Protein AF-A0A8X6YWW8-F1 (afdb_monomer_lite)

Structure (mmCIF, N/CA/C/O backbone):
data_AF-A0A8X6YWW8-F1
#
_entry.id   AF-A0A8X6YWW8-F1
#
loop_
_atom_site.group_PDB
_atom_site.id
_atom_site.type_symbol
_atom_site.label_atom_id
_atom_site.label_alt_id
_atom_site.label_comp_id
_atom_site.label_asym_id
_atom_site.label_entity_id
_atom_site.label_seq_id
_atom_site.pdbx_PDB_ins_code
_atom_site.Cartn_x
_atom_site.Cartn_y
_atom_site.Cartn_z
_atom_site.occupancy
_atom_site.B_iso_or_equiv
_atom_site.auth_seq_id
_atom_site.auth_comp_id
_atom_site.auth_asym_id
_atom_site.auth_atom_id
_atom_site.pdbx_PDB_model_num
ATOM 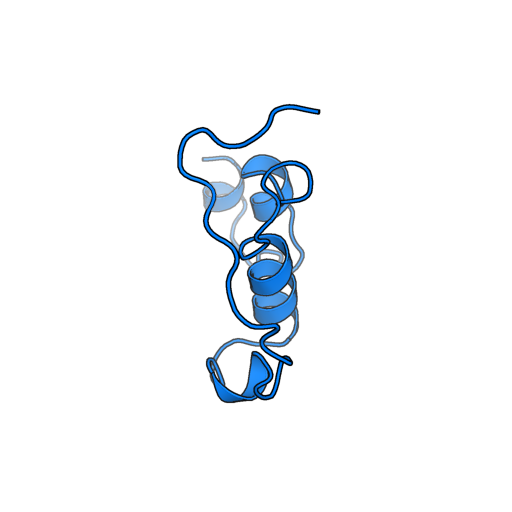1 N N . MET A 1 1 ? 16.245 9.380 -17.397 1.00 45.06 1 MET A N 1
ATOM 2 C CA . MET A 1 1 ? 15.663 8.033 -17.214 1.00 45.06 1 MET A CA 1
ATOM 3 C C . MET A 1 1 ? 16.775 7.103 -16.781 1.00 45.06 1 MET A C 1
ATOM 5 O O . MET A 1 1 ? 17.695 6.884 -17.556 1.00 45.06 1 MET A O 1
ATOM 9 N N . THR A 1 2 ? 16.745 6.620 -15.546 1.00 54.91 2 THR A N 1
ATOM 10 C CA . THR A 1 2 ? 17.680 5.598 -15.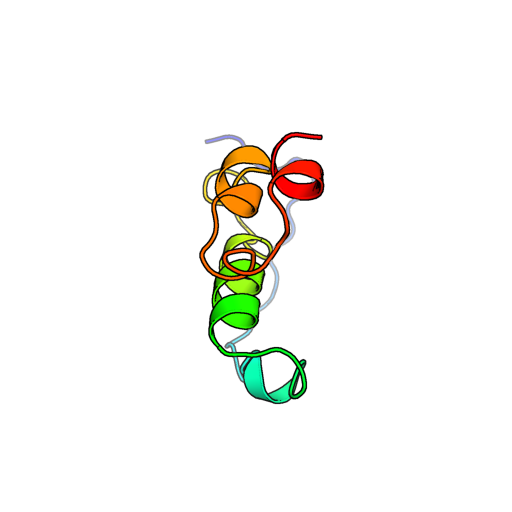066 1.00 54.91 2 THR A CA 1
ATOM 11 C C . THR A 1 2 ? 17.238 4.245 -15.620 1.00 54.91 2 THR A C 1
ATOM 13 O O . THR A 1 2 ? 16.188 3.729 -15.249 1.00 54.91 2 THR A O 1
ATOM 16 N N . GLN A 1 3 ? 17.996 3.701 -16.572 1.00 75.69 3 GLN A N 1
ATOM 17 C CA . GLN A 1 3 ? 17.814 2.323 -17.026 1.00 75.69 3 GLN A CA 1
ATOM 18 C C . GLN A 1 3 ? 18.276 1.391 -15.897 1.00 75.69 3 GLN A C 1
ATOM 20 O O . GLN A 1 3 ? 19.330 1.622 -15.303 1.00 75.69 3 GLN A O 1
ATOM 25 N N . LEU A 1 4 ? 17.467 0.387 -15.550 1.00 86.44 4 LEU A N 1
ATOM 26 C CA . LEU A 1 4 ? 17.833 -0.592 -14.524 1.00 86.44 4 LEU A CA 1
ATOM 27 C C . LEU A 1 4 ? 18.947 -1.496 -15.091 1.00 86.44 4 LEU A C 1
ATOM 29 O O . LEU A 1 4 ? 18.723 -2.067 -16.159 1.00 86.44 4 LEU A O 1
ATOM 33 N N . PRO A 1 5 ? 20.103 -1.650 -14.412 1.00 90.94 5 PRO A N 1
ATOM 34 C CA . PRO A 1 5 ? 21.276 -2.343 -14.965 1.00 90.94 5 PRO A CA 1
ATOM 35 C C . PRO A 1 5 ? 20.997 -3.758 -15.488 1.00 90.94 5 PRO A C 1
ATOM 37 O O . PRO A 1 5 ? 21.526 -4.152 -16.518 1.00 90.94 5 PRO A O 1
ATOM 40 N N . GLU A 1 6 ? 20.100 -4.484 -14.818 1.00 93.50 6 GLU A N 1
ATOM 41 C CA . GLU A 1 6 ? 19.752 -5.878 -15.122 1.00 93.50 6 GLU A CA 1
ATOM 42 C C . GLU A 1 6 ? 18.348 -6.022 -15.736 1.00 93.50 6 GLU A C 1
ATOM 44 O O . GLU A 1 6 ? 17.696 -7.061 -15.594 1.00 93.50 6 GLU A O 1
ATOM 49 N N . TYR A 1 7 ? 17.821 -4.969 -16.374 1.00 91.75 7 TYR A N 1
ATOM 50 C CA . TYR A 1 7 ? 16.492 -5.031 -16.978 1.00 91.75 7 TYR A CA 1
ATOM 51 C C . TYR A 1 7 ? 16.424 -6.115 -18.057 1.00 91.75 7 TYR A C 1
ATOM 53 O O . TYR A 1 7 ? 17.193 -6.121 -19.018 1.00 91.75 7 TYR A O 1
ATOM 61 N N . LYS A 1 8 ? 15.433 -6.997 -17.930 1.00 92.94 8 LYS A N 1
ATOM 62 C CA . LYS A 1 8 ? 15.054 -7.962 -18.961 1.00 92.94 8 LYS A CA 1
ATOM 63 C C . LYS A 1 8 ? 13.586 -7.737 -19.309 1.00 92.94 8 LYS A C 1
ATOM 65 O O . LYS A 1 8 ? 12.788 -7.533 -18.392 1.00 92.94 8 LYS A O 1
ATOM 70 N N . PRO A 1 9 ? 13.207 -7.761 -20.595 1.00 92.06 9 PRO A N 1
ATOM 71 C CA . PRO A 1 9 ? 11.807 -7.678 -20.973 1.00 92.06 9 PRO A CA 1
ATOM 72 C C . PRO A 1 9 ? 11.065 -8.914 -20.454 1.00 92.06 9 PRO A C 1
ATOM 74 O O . PRO A 1 9 ? 11.507 -10.046 -20.648 1.00 92.06 9 PRO A O 1
ATOM 77 N N . PHE A 1 10 ? 9.932 -8.685 -19.799 1.00 90.88 10 PHE A N 1
ATOM 78 C CA . PHE A 1 10 ? 8.996 -9.730 -19.391 1.00 90.88 10 PHE A CA 1
ATOM 79 C C . PHE A 1 10 ? 7.748 -9.676 -20.281 1.00 90.88 10 PHE A C 1
ATOM 81 O O . PHE A 1 10 ? 7.431 -8.609 -20.818 1.00 90.88 10 PHE A O 1
ATOM 88 N N . PRO A 1 11 ? 7.011 -10.791 -20.426 1.00 94.62 11 PRO A N 1
ATOM 89 C CA . PRO A 1 11 ? 5.678 -10.766 -21.011 1.00 94.62 11 PRO A CA 1
ATOM 90 C C . PRO A 1 11 ? 4.767 -9.756 -20.303 1.00 94.62 11 PRO A C 1
ATOM 92 O O . PRO A 1 11 ? 4.901 -9.501 -19.104 1.00 94.62 11 PRO A O 1
ATOM 95 N N . LEU A 1 12 ? 3.799 -9.210 -21.037 1.00 92.25 12 LEU A N 1
ATOM 96 C CA . LEU A 1 12 ? 2.737 -8.404 -20.444 1.00 92.25 12 LEU A CA 1
ATOM 97 C C . LEU A 1 12 ? 1.771 -9.323 -19.689 1.00 92.25 12 LEU A C 1
ATOM 99 O O . LEU A 1 12 ? 0.997 -10.064 -20.292 1.00 92.25 12 LEU A O 1
ATOM 103 N N . TYR A 1 13 ? 1.822 -9.270 -18.360 1.00 91.00 13 TYR A N 1
ATOM 104 C CA . TYR A 1 13 ? 0.887 -9.982 -17.498 1.00 91.00 13 TYR A CA 1
ATOM 105 C C . TYR A 1 13 ? -0.345 -9.113 -17.249 1.00 91.00 13 TYR A C 1
ATOM 107 O O . TYR A 1 13 ? -0.263 -8.070 -16.597 1.00 91.00 13 TYR A O 1
ATOM 115 N N . HIS A 1 14 ? -1.500 -9.541 -17.752 1.00 89.56 14 HIS A N 1
ATOM 116 C CA . HIS A 1 14 ? -2.761 -8.888 -17.422 1.00 89.56 14 HIS A CA 1
ATOM 117 C C . HIS A 1 14 ? -3.163 -9.227 -15.978 1.00 89.56 14 HIS A C 1
ATOM 119 O O . HIS A 1 14 ? -3.091 -10.397 -15.597 1.00 89.56 14 HIS A O 1
ATOM 125 N N . PRO A 1 15 ? -3.606 -8.250 -15.164 1.00 85.19 15 PRO A N 1
ATOM 126 C CA . PRO A 1 15 ? -4.129 -8.540 -13.836 1.00 85.19 15 PRO A CA 1
ATOM 127 C C . PRO A 1 15 ? -5.419 -9.358 -13.962 1.00 85.19 15 PRO A C 1
ATOM 129 O O . PRO A 1 15 ? -6.457 -8.835 -14.357 1.00 85.19 15 PRO A O 1
ATOM 132 N N . THR A 1 16 ? -5.355 -10.651 -13.652 1.00 89.31 16 THR A N 1
ATOM 133 C CA . THR A 1 16 ? -6.514 -11.561 -13.705 1.00 89.31 16 THR A CA 1
ATOM 134 C C . THR A 1 16 ? -7.151 -11.793 -12.339 1.00 89.31 16 THR A C 1
ATOM 136 O O . THR A 1 16 ? -8.299 -12.227 -12.262 1.00 89.31 16 THR A O 1
ATOM 139 N N . THR A 1 17 ? -6.431 -11.473 -11.262 1.00 92.50 17 THR A N 1
ATOM 140 C CA . THR A 1 17 ? -6.857 -11.730 -9.885 1.00 92.50 17 THR A CA 1
ATOM 141 C C . THR A 1 17 ? -6.894 -10.432 -9.092 1.00 92.50 17 THR A C 1
ATOM 143 O O . THR A 1 17 ? -5.919 -9.683 -9.040 1.00 92.50 17 THR A O 1
ATOM 146 N N . SER A 1 18 ? -8.019 -10.177 -8.433 1.00 93.75 18 SER A N 1
ATOM 147 C CA . SER A 1 18 ? -8.173 -9.046 -7.519 1.00 93.75 18 SER A CA 1
ATOM 148 C C . SER A 1 18 ? -7.589 -9.352 -6.137 1.00 93.75 18 SER A C 1
ATOM 150 O O . SER A 1 18 ? -7.587 -10.498 -5.680 1.00 93.75 18 SER A O 1
ATOM 152 N N . PHE A 1 19 ? -7.194 -8.317 -5.390 1.00 95.81 19 PHE A N 1
ATOM 153 C CA . PHE A 1 19 ? -6.788 -8.491 -3.990 1.00 95.81 19 PHE A CA 1
ATOM 154 C C . PHE A 1 19 ? -7.893 -9.097 -3.117 1.00 95.81 19 PHE A C 1
ATOM 156 O O . PHE A 1 19 ? -7.589 -9.778 -2.146 1.00 95.81 19 PHE A O 1
ATOM 163 N N . ALA A 1 20 ? -9.171 -8.909 -3.455 1.00 96.75 20 ALA A N 1
ATOM 164 C CA . ALA A 1 20 ? -10.265 -9.541 -2.718 1.00 96.75 20 ALA A CA 1
ATOM 165 C C . ALA A 1 20 ? -10.212 -11.077 -2.795 1.00 96.75 20 ALA A C 1
ATOM 167 O O . ALA A 1 20 ? -10.574 -11.743 -1.830 1.00 96.75 20 ALA A O 1
ATOM 168 N N . GLN A 1 21 ? -9.726 -11.632 -3.908 1.00 96.44 21 GLN A N 1
ATOM 169 C CA . GLN A 1 21 ? -9.569 -13.077 -4.084 1.00 96.44 21 GLN A CA 1
ATOM 170 C C . GLN A 1 21 ? -8.303 -13.605 -3.400 1.00 96.44 21 GLN A C 1
ATOM 172 O O . GLN A 1 21 ? -8.330 -14.688 -2.826 1.00 96.44 21 GLN A O 1
ATOM 177 N N . VAL A 1 22 ? -7.205 -12.841 -3.432 1.00 96.94 22 VAL A N 1
ATOM 178 C CA . VAL A 1 22 ? -5.919 -13.255 -2.840 1.00 96.94 22 VAL A CA 1
ATOM 179 C C . VAL A 1 22 ? -5.921 -13.126 -1.314 1.00 96.94 22 VAL A C 1
ATOM 181 O O . VAL A 1 22 ? -5.392 -13.987 -0.617 1.00 96.94 22 VAL A O 1
ATOM 184 N N . VAL A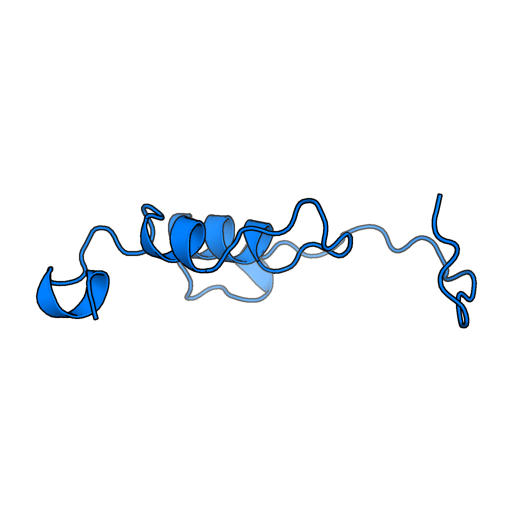 1 23 ? -6.524 -12.060 -0.778 1.00 97.06 23 VAL A N 1
ATOM 185 C CA . VAL A 1 23 ? -6.576 -11.764 0.663 1.00 97.06 23 VAL A CA 1
ATOM 186 C C . VAL A 1 23 ? -8.023 -11.554 1.136 1.00 97.06 23 VAL A C 1
ATOM 188 O O . VAL A 1 23 ? -8.409 -10.451 1.532 1.00 97.06 23 VAL A O 1
ATOM 191 N N . PRO A 1 24 ? -8.858 -12.611 1.145 1.00 97.38 24 PRO A N 1
ATOM 192 C CA . PRO A 1 24 ? -10.298 -12.485 1.392 1.00 97.38 24 PRO A CA 1
ATOM 193 C C . PRO A 1 24 ? -10.645 -11.986 2.801 1.00 97.38 24 PRO A C 1
ATOM 195 O O . PRO A 1 24 ? -11.679 -11.353 2.998 1.00 97.38 24 PRO A O 1
ATOM 198 N N . LYS A 1 25 ? -9.769 -12.233 3.783 1.00 98.06 25 LYS A N 1
ATOM 199 C CA . LYS A 1 25 ? -9.955 -11.801 5.178 1.00 98.06 25 LYS A CA 1
ATOM 200 C C . LYS A 1 25 ? -9.583 -10.334 5.417 1.00 98.06 25 LYS A C 1
ATOM 202 O O . LYS A 1 25 ? -9.925 -9.787 6.460 1.00 98.06 25 LYS A O 1
ATOM 207 N N . LEU A 1 26 ? -8.876 -9.700 4.480 1.00 98.00 26 LEU A N 1
ATOM 208 C CA . LEU A 1 26 ? -8.480 -8.301 4.596 1.00 98.00 26 LEU A CA 1
ATOM 209 C C . LEU A 1 26 ? -9.624 -7.418 4.110 1.00 98.00 26 LEU A C 1
ATOM 211 O O . LEU A 1 26 ? -10.109 -7.617 3.003 1.00 98.00 26 LEU A O 1
ATOM 215 N N . ASN A 1 27 ? -10.058 -6.444 4.906 1.00 97.62 27 ASN A N 1
ATOM 216 C CA . ASN A 1 27 ? -11.162 -5.559 4.527 1.00 97.62 27 ASN A CA 1
ATOM 217 C C . ASN A 1 27 ? -10.804 -4.634 3.338 1.00 97.62 27 ASN A C 1
ATOM 219 O O . ASN A 1 27 ? -9.667 -4.593 2.866 1.00 97.62 27 ASN A O 1
ATOM 223 N N . SER A 1 28 ? -11.784 -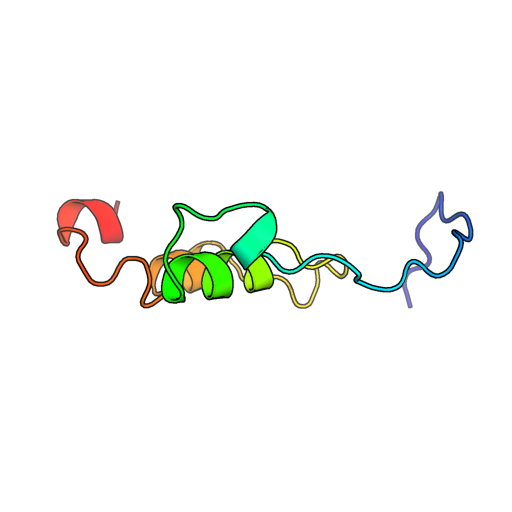3.874 2.837 1.00 97.81 28 SER A N 1
ATOM 224 C CA . SER A 1 28 ? -11.591 -2.966 1.694 1.00 97.81 28 SER A CA 1
ATOM 225 C C . SER A 1 28 ? -10.491 -1.926 1.927 1.00 97.81 28 SER A C 1
ATOM 227 O O . SER A 1 28 ? -9.660 -1.734 1.044 1.00 97.81 28 SER A O 1
ATOM 229 N N . LYS A 1 29 ? -10.436 -1.312 3.116 1.00 98.12 29 LYS A N 1
ATOM 230 C CA . LYS A 1 29 ? -9.406 -0.322 3.477 1.00 98.12 29 LYS A CA 1
ATOM 231 C C . LYS A 1 29 ? -8.004 -0.935 3.512 1.00 98.12 29 LYS A C 1
ATOM 233 O O . LYS A 1 29 ? -7.045 -0.300 3.095 1.00 98.12 29 LYS A O 1
ATOM 238 N N . GLY A 1 30 ? -7.885 -2.166 4.000 1.00 97.94 30 GLY A N 1
ATOM 239 C CA . GLY A 1 30 ? -6.617 -2.885 4.044 1.00 97.94 30 GLY A CA 1
ATOM 240 C C . GLY A 1 30 ? -6.136 -3.263 2.652 1.00 97.94 30 GLY A C 1
ATOM 241 O O . GLY A 1 30 ? -4.956 -3.120 2.354 1.00 97.94 30 GLY A O 1
ATOM 242 N N . ARG A 1 31 ? -7.047 -3.682 1.767 1.00 98.31 31 ARG A N 1
ATOM 243 C CA . ARG A 1 31 ? -6.714 -3.953 0.362 1.00 98.31 31 ARG A CA 1
ATOM 244 C C . ARG A 1 31 ? -6.315 -2.687 -0.400 1.00 98.31 31 ARG A C 1
ATOM 246 O O . ARG A 1 31 ? -5.394 -2.760 -1.202 1.00 98.31 31 ARG A O 1
ATOM 253 N N . ASP A 1 32 ? -6.951 -1.549 -0.118 1.00 98.06 32 ASP A N 1
ATOM 254 C CA . ASP A 1 32 ? -6.549 -0.249 -0.677 1.00 98.06 32 ASP A CA 1
ATOM 255 C C . ASP A 1 32 ? -5.122 0.133 -0.248 1.00 98.06 32 ASP A C 1
ATOM 257 O O . ASP A 1 32 ? -4.279 0.439 -1.091 1.00 98.06 32 ASP A O 1
ATOM 261 N N . LEU A 1 33 ? -4.806 0.004 1.047 1.00 98.31 33 LEU A N 1
ATOM 262 C CA . LEU A 1 33 ? -3.442 0.214 1.541 1.00 98.31 33 LEU A CA 1
ATOM 263 C C . LEU A 1 33 ? -2.445 -0.752 0.887 1.00 98.31 33 LEU A C 1
ATOM 265 O O . LEU A 1 33 ? -1.377 -0.341 0.439 1.00 98.31 33 LEU A O 1
ATOM 269 N N . LEU A 1 34 ? -2.800 -2.035 0.797 1.00 98.00 34 LEU A N 1
ATOM 270 C CA . LEU A 1 34 ? -1.957 -3.062 0.188 1.00 98.00 34 LEU A CA 1
ATOM 271 C C . LEU A 1 34 ? -1.638 -2.742 -1.279 1.00 98.00 34 LEU A C 1
ATOM 273 O O . LEU A 1 34 ? -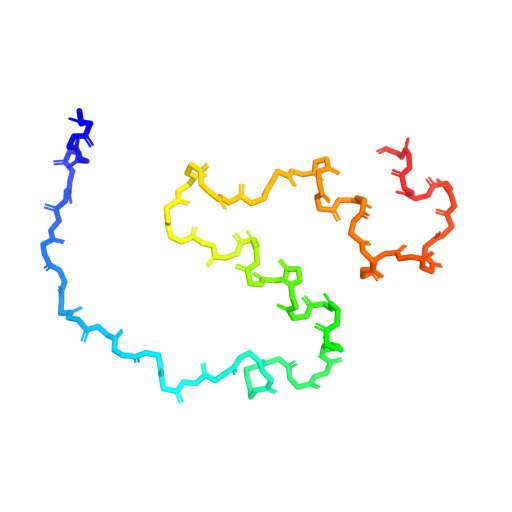0.499 -2.910 -1.707 1.00 98.00 34 LEU A O 1
ATOM 277 N N . GLN A 1 35 ? -2.612 -2.228 -2.034 1.00 96.50 35 GLN A N 1
ATOM 278 C CA . GLN A 1 35 ? -2.414 -1.808 -3.419 1.00 96.50 35 GLN A CA 1
ATOM 279 C C . GLN A 1 35 ? -1.438 -0.626 -3.537 1.00 96.50 35 GLN A C 1
ATOM 281 O O . GLN A 1 35 ? -0.649 -0.591 -4.478 1.00 96.50 35 GLN A O 1
ATOM 286 N N . LYS A 1 36 ? -1.440 0.305 -2.573 1.00 97.56 36 LYS A N 1
ATOM 287 C CA . LYS A 1 36 ? -0.495 1.438 -2.518 1.00 97.56 36 LYS A CA 1
ATOM 288 C C . LYS A 1 36 ? 0.923 1.023 -2.106 1.00 97.56 36 LYS A C 1
ATOM 290 O O . LYS A 1 36 ? 1.896 1.665 -2.501 1.00 97.56 36 LYS A O 1
ATOM 295 N N . LEU A 1 37 ? 1.050 -0.061 -1.339 1.00 97.88 37 LEU A N 1
ATOM 296 C CA . LEU A 1 37 ? 2.335 -0.631 -0.918 1.00 97.88 37 LEU A CA 1
ATOM 297 C C . LEU A 1 37 ? 2.963 -1.530 -1.994 1.00 97.88 37 LEU A C 1
ATOM 299 O O . LEU A 1 37 ? 4.177 -1.511 -2.187 1.00 97.88 37 LEU A O 1
ATOM 303 N N . LEU A 1 38 ? 2.161 -2.310 -2.723 1.00 96.69 38 LEU A N 1
ATOM 304 C CA . LEU A 1 38 ? 2.634 -3.273 -3.726 1.00 96.69 38 LEU A CA 1
ATOM 305 C C . LEU A 1 38 ? 2.699 -2.681 -5.141 1.00 96.69 38 LEU A C 1
ATOM 307 O O . LEU A 1 38 ? 2.239 -3.288 -6.108 1.00 96.69 38 LEU A O 1
ATOM 311 N N . VAL A 1 39 ? 3.303 -1.499 -5.277 1.00 95.50 39 VAL A N 1
ATOM 312 C CA . VAL A 1 39 ? 3.491 -0.846 -6.580 1.00 95.50 39 VAL A CA 1
ATOM 313 C C . VAL A 1 39 ? 4.874 -1.153 -7.154 1.00 95.50 39 VAL A C 1
ATOM 315 O O . VAL A 1 39 ? 5.898 -0.936 -6.498 1.00 95.50 39 VAL A O 1
ATOM 318 N N . CYS A 1 40 ? 4.917 -1.642 -8.399 1.00 93.06 40 CYS A N 1
ATOM 319 C CA . CYS A 1 40 ? 6.163 -2.013 -9.078 1.00 93.06 40 CYS A CA 1
ATOM 320 C C . CYS A 1 40 ? 7.114 -0.825 -9.259 1.00 93.06 40 CYS A C 1
ATOM 322 O O . CYS A 1 40 ? 8.310 -0.966 -9.021 1.00 93.06 40 CYS A O 1
ATOM 324 N N . ASN A 1 41 ? 6.589 0.342 -9.645 1.00 92.88 41 ASN A N 1
ATOM 325 C CA . ASN A 1 41 ? 7.383 1.562 -9.725 1.00 92.88 41 ASN A CA 1
ATOM 326 C C . ASN A 1 41 ? 7.604 2.126 -8.306 1.00 92.88 41 ASN A C 1
ATOM 328 O O . ASN A 1 41 ? 6.637 2.568 -7.681 1.00 92.88 41 ASN A O 1
ATOM 332 N N . PRO A 1 42 ? 8.847 2.142 -7.791 1.00 93.12 42 PRO A N 1
ATOM 333 C CA . PRO 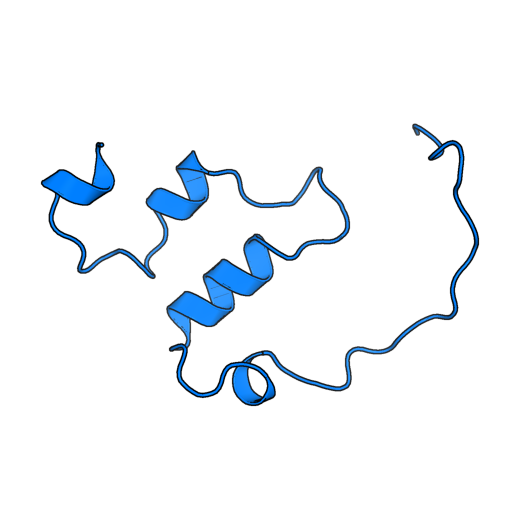A 1 42 ? 9.123 2.587 -6.428 1.00 93.12 42 PRO A CA 1
ATOM 334 C C . PRO A 1 42 ? 8.814 4.073 -6.205 1.00 93.12 42 PRO A C 1
ATOM 336 O O . PRO A 1 42 ? 8.480 4.445 -5.089 1.00 93.12 42 PRO A O 1
ATOM 339 N N . ALA A 1 43 ? 8.870 4.913 -7.245 1.00 94.12 43 ALA A N 1
ATOM 340 C CA . ALA A 1 43 ? 8.656 6.357 -7.120 1.00 94.12 43 ALA A CA 1
ATOM 341 C C . ALA A 1 43 ? 7.210 6.750 -6.770 1.00 94.12 43 ALA A C 1
ATOM 343 O O . ALA A 1 43 ? 6.972 7.870 -6.335 1.00 94.12 43 ALA A O 1
ATOM 344 N N . ILE A 1 44 ? 6.249 5.849 -6.987 1.00 95.44 44 ILE A N 1
ATOM 345 C CA . ILE A 1 44 ? 4.819 6.072 -6.714 1.00 95.44 44 ILE A CA 1
ATOM 346 C C . ILE A 1 44 ? 4.290 5.138 -5.617 1.00 95.44 44 ILE A C 1
ATOM 348 O O . ILE A 1 44 ? 3.082 5.019 -5.426 1.00 95.44 44 ILE A O 1
ATOM 352 N N . ARG A 1 45 ? 5.188 4.414 -4.942 1.00 97.31 45 ARG A N 1
ATOM 353 C CA . ARG A 1 45 ? 4.841 3.547 -3.820 1.00 97.31 45 ARG A CA 1
ATOM 354 C C . ARG A 1 45 ? 4.674 4.407 -2.572 1.00 97.31 45 ARG A C 1
ATOM 356 O O . ARG A 1 45 ? 5.527 5.246 -2.300 1.00 97.31 45 ARG A O 1
ATOM 363 N N . THR A 1 46 ? 3.609 4.167 -1.814 1.00 97.75 46 THR A N 1
ATOM 364 C CA . THR A 1 46 ? 3.349 4.880 -0.555 1.00 97.75 46 THR A CA 1
ATOM 365 C C . THR A 1 46 ? 4.515 4.724 0.425 1.00 97.75 46 THR A C 1
ATOM 367 O O . THR A 1 46 ? 5.081 3.633 0.556 1.00 97.75 46 THR A O 1
ATOM 370 N N . SER A 1 47 ? 4.860 5.814 1.116 1.00 97.75 47 SER A N 1
ATOM 371 C CA . SER A 1 47 ? 5.881 5.810 2.168 1.00 97.75 47 SER A CA 1
ATOM 372 C C . SER A 1 47 ? 5.368 5.166 3.463 1.00 97.75 47 SER A C 1
ATOM 374 O O . SER A 1 47 ? 4.167 4.953 3.641 1.00 97.75 47 SER A O 1
ATOM 376 N N . ALA A 1 48 ? 6.274 4.861 4.396 1.00 96.12 48 ALA A N 1
ATOM 377 C CA . ALA A 1 48 ? 5.883 4.347 5.709 1.00 96.12 48 ALA A CA 1
ATOM 378 C C . ALA A 1 48 ? 5.016 5.358 6.482 1.00 96.12 48 ALA A C 1
ATOM 380 O O . ALA A 1 48 ? 3.971 4.986 7.016 1.00 96.12 48 ALA A O 1
ATOM 381 N N . ASP A 1 49 ? 5.401 6.636 6.468 1.00 95.06 49 ASP A N 1
ATOM 382 C CA . ASP A 1 49 ? 4.672 7.703 7.160 1.00 95.06 49 ASP A CA 1
ATOM 383 C C . ASP A 1 49 ? 3.251 7.858 6.604 1.00 95.06 49 ASP A C 1
ATOM 385 O O . ASP A 1 49 ? 2.278 7.889 7.357 1.00 95.06 49 ASP A O 1
ATOM 389 N N . GLU A 1 50 ? 3.103 7.871 5.277 1.00 96.31 50 GLU A N 1
ATOM 390 C CA . GLU A 1 50 ? 1.795 7.927 4.615 1.00 96.31 50 GLU A CA 1
ATOM 391 C C . GLU A 1 50 ? 0.945 6.683 4.908 1.00 96.31 50 GLU A C 1
ATOM 393 O O . GLU A 1 50 ? -0.265 6.791 5.127 1.00 96.31 50 GLU A O 1
ATOM 398 N N . ALA A 1 51 ? 1.561 5.496 4.941 1.00 96.94 51 ALA A N 1
ATOM 399 C CA . ALA A 1 51 ? 0.873 4.249 5.257 1.00 96.94 51 ALA A CA 1
ATOM 400 C C . ALA A 1 51 ? 0.300 4.260 6.679 1.00 96.94 51 ALA A C 1
ATOM 402 O O . ALA A 1 51 ? -0.836 3.828 6.878 1.00 96.94 51 ALA A O 1
ATOM 403 N N . MET A 1 52 ? 1.046 4.781 7.655 1.00 95.12 52 MET A N 1
ATOM 404 C CA . MET A 1 52 ? 0.598 4.864 9.050 1.00 95.12 52 MET A CA 1
ATOM 405 C C . MET A 1 52 ? -0.583 5.823 9.238 1.00 95.12 52 MET A C 1
ATOM 407 O O . MET A 1 52 ? -1.422 5.600 10.111 1.00 95.12 52 MET A O 1
ATOM 411 N N . GLN A 1 53 ? -0.714 6.836 8.376 1.00 94.81 53 GLN A N 1
ATOM 412 C CA . GLN A 1 53 ? -1.872 7.739 8.356 1.00 94.81 53 GLN A CA 1
ATOM 413 C C . GLN A 1 53 ? -3.089 7.166 7.606 1.00 94.81 53 GLN A C 1
ATOM 415 O O . GLN A 1 53 ? -4.146 7.798 7.543 1.00 94.81 53 GLN A O 1
ATOM 420 N N . HIS A 1 54 ? -2.984 5.967 7.028 1.00 97.38 54 HIS A N 1
ATOM 421 C CA . HIS A 1 54 ? -4.055 5.381 6.235 1.00 97.38 54 HIS A CA 1
ATOM 422 C C . HIS A 1 54 ? -5.293 5.022 7.070 1.00 97.38 54 HIS A C 1
ATOM 424 O O . HIS A 1 54 ? -5.199 4.491 8.177 1.00 97.38 54 HIS A O 1
ATOM 430 N N . LEU A 1 55 ? -6.486 5.170 6.476 1.00 97.06 55 LEU A N 1
ATOM 431 C CA . LEU A 1 55 ? -7.774 4.822 7.100 1.00 97.06 55 LEU A CA 1
ATOM 432 C C . LEU A 1 55 ? -7.880 3.360 7.555 1.00 97.06 55 LEU A C 1
ATOM 434 O O . LEU A 1 55 ? -8.781 3.032 8.326 1.00 97.06 55 LEU A O 1
ATOM 438 N N . TYR A 1 56 ? -7.010 2.479 7.060 1.00 97.44 56 TYR A N 1
ATOM 439 C CA . TYR A 1 56 ? -6.940 1.093 7.520 1.00 97.44 56 TYR A CA 1
ATOM 440 C C . TYR A 1 56 ? -6.585 1.003 9.007 1.00 97.44 56 TYR A C 1
ATOM 442 O O . TYR A 1 56 ? -7.122 0.145 9.691 1.00 97.44 56 TYR A O 1
ATOM 450 N N . PHE A 1 57 ? -5.762 1.925 9.504 1.00 96.06 57 PHE A N 1
ATOM 451 C CA . PHE A 1 57 ? -5.340 1.982 10.899 1.00 96.06 57 PHE A CA 1
ATOM 452 C C . PHE A 1 57 ? -6.197 2.932 11.742 1.00 96.06 57 PHE A C 1
ATOM 454 O O . PHE A 1 57 ? -5.806 3.297 12.848 1.00 96.06 57 PHE A O 1
ATOM 461 N N . SER A 1 58 ? -7.353 3.396 11.248 1.00 93.81 58 SER A N 1
ATOM 462 C CA . SER A 1 58 ? -8.150 4.425 11.935 1.00 93.81 58 SER A CA 1
ATOM 463 C C . SER A 1 58 ? -8.548 4.034 13.364 1.00 93.81 58 SER A C 1
ATOM 465 O O . SER A 1 58 ? -8.626 4.908 14.220 1.00 93.81 58 SER A O 1
ATOM 467 N N . ASP A 1 59 ? -8.724 2.741 13.616 1.00 94.12 59 ASP A N 1
ATOM 468 C CA . ASP A 1 59 ? -9.120 2.113 14.878 1.00 94.12 59 ASP A CA 1
ATOM 469 C C . ASP A 1 59 ? -7.951 1.761 15.816 1.00 94.12 59 ASP A C 1
ATOM 471 O O . ASP A 1 59 ? -8.188 1.336 16.947 1.00 94.12 59 ASP A O 1
ATOM 475 N N . LEU A 1 60 ? -6.695 1.962 15.397 1.00 93.06 60 LEU A N 1
ATOM 476 C CA . LEU A 1 60 ? -5.552 1.733 16.279 1.00 93.06 60 LEU A CA 1
ATOM 477 C C . LEU A 1 60 ? -5.477 2.784 17.403 1.00 93.06 60 LEU A C 1
ATOM 479 O O . LEU A 1 60 ? -5.682 3.979 17.142 1.00 93.06 60 LEU A O 1
ATOM 483 N N . PRO A 1 61 ? -5.093 2.379 18.630 1.00 92.44 61 PRO A N 1
ATOM 484 C CA . PRO A 1 61 ? -4.807 3.308 19.717 1.00 92.44 61 PRO A CA 1
ATOM 485 C C . PRO A 1 61 ? -3.696 4.308 19.347 1.00 92.44 61 PRO A C 1
ATOM 487 O O . PRO A 1 61 ? -2.734 3.922 18.675 1.00 92.44 61 PRO A O 1
ATOM 490 N N . PRO A 1 62 ? -3.744 5.562 19.842 1.00 84.69 62 PRO A N 1
ATOM 491 C CA . PRO A 1 62 ? -2.713 6.568 19.563 1.00 84.69 62 PRO A CA 1
ATOM 492 C C . PRO A 1 62 ? -1.291 6.125 19.928 1.00 84.69 62 PRO A C 1
ATOM 494 O O . PRO A 1 62 ? -0.344 6.470 19.229 1.00 84.69 62 PRO A O 1
ATOM 497 N N . ALA A 1 63 ? -1.150 5.307 20.976 1.00 86.44 63 ALA A N 1
ATOM 498 C CA . ALA A 1 63 ? 0.135 4.764 21.415 1.00 86.44 63 ALA A CA 1
ATOM 499 C C . ALA A 1 63 ? 0.837 3.893 20.355 1.00 86.44 63 ALA A C 1
ATOM 501 O O . ALA A 1 63 ? 2.051 3.762 20.400 1.00 86.44 63 ALA A O 1
ATOM 502 N N . ILE A 1 64 ? 0.090 3.310 19.409 1.00 84.00 64 ILE A N 1
ATOM 503 C CA . ILE A 1 64 ? 0.644 2.485 18.323 1.00 84.00 64 ILE A CA 1
ATOM 504 C C . ILE A 1 64 ? 0.890 3.317 17.056 1.00 84.00 64 ILE A C 1
ATOM 506 O O . ILE A 1 64 ? 1.757 2.982 16.259 1.00 84.00 64 ILE A O 1
ATOM 510 N N . LYS A 1 65 ? 0.153 4.416 16.856 1.00 75.00 65 LYS A N 1
ATOM 511 C CA . LYS A 1 65 ? 0.288 5.263 15.657 1.00 75.00 65 LYS A CA 1
ATOM 512 C C . LYS A 1 65 ? 1.514 6.175 15.671 1.00 75.00 65 LYS A C 1
ATOM 514 O O . LYS A 1 65 ? 1.984 6.537 14.601 1.00 75.00 65 LYS A O 1
ATOM 519 N N . ASN A 1 66 ? 1.986 6.554 16.858 1.00 67.44 66 ASN A N 1
ATOM 520 C CA . ASN A 1 66 ? 3.057 7.541 17.046 1.00 67.44 66 ASN A CA 1
ATOM 521 C C . ASN A 1 66 ? 4.364 6.922 17.579 1.00 67.44 66 ASN A C 1
ATOM 523 O O . ASN A 1 66 ? 5.204 7.657 18.098 1.00 67.44 66 ASN A O 1
ATOM 527 N N . GLY A 1 67 ? 4.467 5.589 17.560 1.00 57.56 67 GLY A N 1
ATOM 528 C CA . GLY A 1 67 ? 5.633 4.841 18.040 1.00 57.56 67 GLY A CA 1
ATOM 529 C C . GLY A 1 67 ? 6.751 4.751 17.015 1.00 57.56 67 GLY A C 1
ATOM 530 O O . GLY A 1 67 ? 6.442 4.818 15.805 1.00 57.56 67 GLY A O 1
#

Sequence (67 aa):
MTQLPEYKPFPLYHPTTSFAQVVPKLNSKGRDLLQKLLVCNPAIRTSADEAMQHLYFSDLPPAIKNG

pLDDT: mean 91.63, std 10.29, range [45.06, 98.31]

Organism: NCBI:txid2747483

Radius of gyration: 15.79 Å; chains: 1; bounding box: 33×21×42 Å

Foldseek 3Di:
DDDDPPDDDDDDDDPPDQPCRVPVVQDPQRSVLVVLQPDPPPVRRDDPLRSLVGPSCVPPDPVVSVD

InterPro domains:
  IPR011009 Protein kinase-like domain superfamily [SSF56112] (7-62)

Secondary structure (DSSP, 8-state):
----TT----------S-HHHH-TTS-HHHHHHHHHHS-SSGGGSPPHHHHHTSGGGTTS-HHHHT-